Protein AF-A0A7S0Q8I4-F1 (afdb_monomer)

Foldseek 3Di:
DDADDPDPVRQDDDDDDDDPPDPLVVCPPLPPDDDDPLQVQQQVCQLVLHDGDPPRPHHHSVSCNVNRPVVSVVVVVVVVVVVVVVVVVVVCVVVVHDDDDDD

InterPro domains:
  IPR017850 Alkaline-phosphatase-like, core domain superfamily [G3DSA:3.40.720.10] (1-77)
  IPR017850 Alkaline-phosphatase-like, core domain superfamily [SSF53649] (9-66)

Sequence (103 aa):
GSAGGSERDAVRVPLIAYRPGSNLGAVRNAMQQTLHAVDVPPTVSALLGLPVPRASEGTFIEPLLPLANQALLTLHYRDLYIQQQRLTKAVAAALGLKLFPAE

Organism: NCBI:txid221442

Solvent-accessible surface area (backbone atoms only — not comparable to full-atom values): 6720 Å² total; per-residue (Å²): 139,85,85,83,56,85,48,70,85,65,66,68,73,92,85,87,86,88,58,93,94,60,68,67,85,73,55,80,77,64,75,82,64,90,81,57,82,56,20,48,62,38,33,52,20,53,44,71,62,44,82,62,62,88,87,55,84,40,54,67,52,66,80,54,53,82,72,19,49,68,82,41,48,59,52,51,56,48,50,51,51,52,50,51,54,50,50,51,50,52,51,27,59,75,68,73,49,84,82,74,84,82,131

Nearest PDB structures (foldseek):
  7eqi-assembly2_D  TM=3.270E-01  e=2.495E+00  Streptomyces antibioticus

pLDDT: mean 77.02, std 11.62, range [39.25, 91.88]

Radius of gyration: 18.64 Å; Cα contacts (8 Å, |Δi|>4): 71; chains: 1; bounding box: 36×30×54 Å

Structure (mmCIF, N/CA/C/O backbone):
data_AF-A0A7S0Q8I4-F1
#
_entry.id   AF-A0A7S0Q8I4-F1
#
loop_
_atom_site.group_PDB
_atom_site.id
_atom_site.type_symbol
_atom_site.label_atom_id
_atom_site.label_alt_id
_atom_site.label_comp_id
_atom_site.label_asym_id
_atom_site.label_entity_id
_atom_site.label_seq_id
_atom_site.pdbx_PDB_ins_code
_atom_site.Cartn_x
_atom_site.Cartn_y
_atom_site.Cartn_z
_atom_site.occupancy
_atom_site.B_iso_or_equiv
_atom_site.auth_seq_id
_atom_site.auth_comp_id
_atom_site.auth_asym_id
_atom_site.auth_atom_id
_atom_site.pdbx_PDB_model_num
ATOM 1 N N . GLY A 1 1 ? 18.550 -10.486 -25.230 1.00 60.88 1 GLY A N 1
ATOM 2 C CA . GLY A 1 1 ? 18.089 -9.243 -24.589 1.00 60.88 1 GLY A CA 1
ATOM 3 C C . GLY A 1 1 ? 18.632 -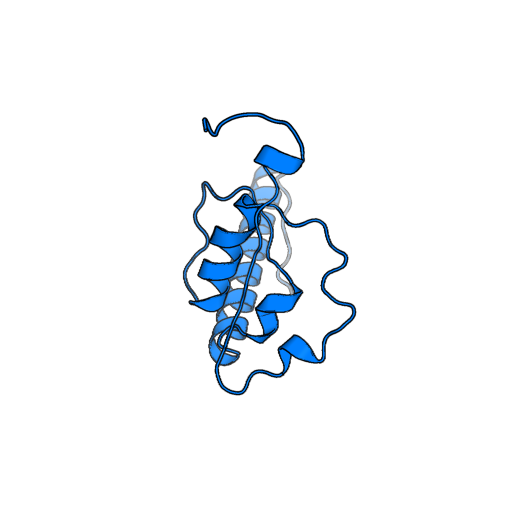9.214 -23.183 1.00 60.88 1 GLY A C 1
ATOM 4 O O . GLY A 1 1 ? 18.504 -10.220 -22.498 1.00 60.88 1 GLY A O 1
ATOM 5 N N . SER A 1 2 ? 19.293 -8.129 -22.795 1.00 77.62 2 SER A N 1
ATOM 6 C CA . SER A 1 2 ? 19.799 -7.912 -21.436 1.00 77.62 2 SER A CA 1
ATOM 7 C C . SER A 1 2 ? 18.885 -6.936 -20.696 1.00 77.62 2 SER A C 1
ATOM 9 O O . SER A 1 2 ? 18.417 -5.970 -21.293 1.00 77.62 2 SER A O 1
ATOM 11 N N . ALA A 1 3 ? 18.646 -7.184 -19.410 1.00 76.94 3 ALA A N 1
ATOM 12 C CA . ALA A 1 3 ? 18.010 -6.236 -18.494 1.00 76.94 3 ALA A CA 1
ATOM 13 C C . ALA A 1 3 ? 19.083 -5.543 -17.632 1.00 76.94 3 ALA A C 1
ATOM 15 O O . ALA A 1 3 ? 20.199 -6.053 -17.527 1.00 76.94 3 ALA A O 1
ATOM 16 N N . GLY A 1 4 ? 18.751 -4.401 -17.019 1.00 80.00 4 GLY A N 1
ATOM 17 C CA . GLY A 1 4 ? 19.660 -3.639 -16.142 1.00 80.00 4 GLY A CA 1
ATOM 18 C C . GLY A 1 4 ? 20.023 -2.236 -16.639 1.00 80.00 4 GLY A C 1
ATOM 19 O O . GLY A 1 4 ? 20.770 -1.530 -15.969 1.00 80.00 4 GLY A O 1
ATOM 20 N N . GLY A 1 5 ? 19.494 -1.832 -17.794 1.00 82.56 5 GLY A N 1
ATOM 21 C CA . GLY A 1 5 ? 19.567 -0.453 -18.268 1.00 82.56 5 GLY A CA 1
ATOM 22 C C . GLY A 1 5 ? 18.728 0.498 -17.409 1.00 82.56 5 GLY A C 1
ATOM 23 O O . GLY A 1 5 ? 17.735 0.089 -16.803 1.00 82.56 5 GLY A O 1
ATOM 24 N N . SER A 1 6 ? 19.137 1.765 -17.336 1.00 83.00 6 SER A N 1
ATOM 25 C CA . SER A 1 6 ? 18.414 2.832 -16.625 1.00 83.00 6 SER A CA 1
ATOM 26 C C . SER A 1 6 ? 17.465 3.613 -17.539 1.00 83.00 6 SER A C 1
ATOM 28 O O . SER A 1 6 ? 16.788 4.546 -17.095 1.00 83.00 6 SER A O 1
ATOM 30 N N . GLU A 1 7 ? 17.405 3.244 -18.820 1.00 86.75 7 GLU A N 1
ATOM 31 C CA . GLU A 1 7 ? 16.507 3.835 -19.797 1.00 86.75 7 GLU A CA 1
ATOM 32 C C . GLU A 1 7 ? 15.046 3.634 -19.378 1.00 86.75 7 GLU A C 1
ATOM 34 O O . GLU A 1 7 ? 14.668 2.617 -18.795 1.00 86.75 7 GLU A O 1
ATOM 39 N N . ARG A 1 8 ? 14.186 4.606 -19.706 1.00 76.88 8 ARG A N 1
ATOM 40 C CA . ARG A 1 8 ? 12.770 4.589 -19.296 1.00 76.88 8 ARG A CA 1
ATOM 41 C C . ARG A 1 8 ? 12.053 3.301 -19.699 1.00 76.88 8 ARG A C 1
ATOM 43 O O . ARG A 1 8 ? 11.256 2.787 -18.919 1.00 76.88 8 ARG A O 1
ATOM 50 N N . ASP A 1 9 ? 12.371 2.774 -20.875 1.00 80.31 9 ASP A N 1
ATOM 51 C CA . ASP A 1 9 ? 11.758 1.554 -21.402 1.00 80.31 9 ASP A CA 1
ATOM 52 C C . ASP A 1 9 ? 12.285 0.284 -20.717 1.00 80.31 9 ASP A C 1
ATOM 54 O O . ASP A 1 9 ? 11.609 -0.740 -20.718 1.00 80.31 9 ASP A O 1
ATOM 58 N N . ALA A 1 10 ? 13.465 0.351 -20.092 1.00 82.31 10 ALA A N 1
ATOM 59 C CA . ALA A 1 10 ? 14.067 -0.759 -19.360 1.00 82.31 10 ALA A CA 1
ATOM 60 C C . ALA A 1 10 ? 13.571 -0.858 -17.905 1.00 82.31 10 ALA A C 1
ATOM 62 O O . ALA A 1 10 ? 13.583 -1.947 -17.331 1.00 82.31 10 ALA A O 1
ATOM 63 N N . VAL A 1 11 ? 13.125 0.257 -17.309 1.00 86.75 11 VAL A N 1
ATOM 64 C CA . VAL A 1 11 ? 12.747 0.332 -15.881 1.00 86.75 11 VAL A CA 1
ATOM 65 C C . VAL A 1 11 ? 11.227 0.363 -15.670 1.00 86.75 11 VAL A C 1
ATOM 67 O O . VAL A 1 11 ? 10.737 0.010 -14.594 1.00 86.75 11 VAL A O 1
ATOM 70 N N . ARG A 1 12 ? 10.444 0.776 -16.676 1.00 87.69 12 ARG A N 1
ATOM 71 C CA . ARG A 1 12 ? 8.988 0.897 -16.537 1.00 87.69 12 ARG A CA 1
ATOM 72 C C . ARG A 1 12 ? 8.311 -0.470 -16.603 1.00 87.69 12 ARG A C 1
ATOM 74 O O . ARG A 1 12 ? 8.269 -1.109 -17.648 1.00 87.69 12 ARG A O 1
ATOM 81 N N . VAL A 1 13 ? 7.704 -0.869 -15.491 1.00 86.44 13 VAL A N 1
ATOM 82 C CA . VAL A 1 13 ? 6.969 -2.132 -15.360 1.00 86.44 13 VAL A CA 1
ATOM 83 C C . VAL A 1 13 ? 5.495 -1.882 -15.028 1.00 86.44 13 VAL A C 1
ATOM 85 O O . VAL A 1 13 ? 5.178 -0.900 -14.351 1.00 86.44 13 VAL A O 1
ATOM 88 N N . PRO A 1 14 ? 4.569 -2.734 -15.502 1.00 87.81 14 PRO A N 1
ATOM 89 C CA . PRO A 1 14 ? 3.163 -2.622 -15.141 1.00 87.81 14 PRO A CA 1
ATOM 90 C C . PRO A 1 14 ? 2.929 -3.076 -13.694 1.00 87.81 14 PRO A C 1
ATOM 92 O O . PRO A 1 14 ? 3.460 -4.097 -13.260 1.00 87.81 14 PRO A O 1
ATOM 95 N N . LEU A 1 15 ? 2.069 -2.354 -12.973 1.00 86.19 15 LEU A N 1
ATOM 96 C CA . LEU A 1 15 ? 1.528 -2.775 -11.681 1.0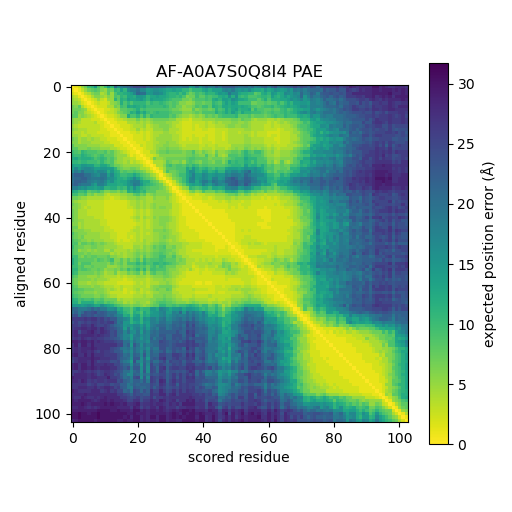0 86.19 15 LEU A CA 1
ATOM 97 C C . LEU A 1 15 ? 0.042 -3.097 -11.845 1.00 86.19 15 LEU A C 1
ATOM 99 O O . LEU A 1 15 ? -0.737 -2.245 -12.270 1.00 86.19 15 LEU A O 1
ATOM 103 N N . ILE A 1 16 ? -0.349 -4.320 -11.490 1.00 87.19 16 ILE A N 1
ATOM 104 C CA . ILE A 1 16 ? -1.734 -4.792 -11.570 1.00 87.19 16 ILE A CA 1
ATOM 105 C C . ILE A 1 16 ? -2.175 -5.210 -10.170 1.00 87.19 16 ILE A C 1
ATOM 107 O O . ILE A 1 16 ? -1.528 -6.038 -9.534 1.00 87.19 16 ILE A O 1
ATOM 111 N N . ALA A 1 17 ? -3.293 -4.656 -9.705 1.00 83.75 17 ALA A N 1
ATOM 112 C CA . ALA A 1 17 ? -3.916 -5.019 -8.438 1.00 83.75 17 ALA A CA 1
ATOM 113 C C . ALA A 1 17 ? -5.339 -5.529 -8.680 1.00 83.75 17 ALA A C 1
ATOM 115 O O . ALA A 1 17 ? -6.102 -4.938 -9.444 1.00 83.75 17 ALA A O 1
ATOM 116 N N . TYR A 1 18 ? -5.702 -6.624 -8.013 1.00 83.94 18 TYR A N 1
ATOM 117 C CA . TYR A 1 18 ? -7.003 -7.265 -8.162 1.00 83.94 18 TYR A CA 1
ATOM 118 C C . TYR A 1 18 ? -7.515 -7.780 -6.819 1.00 83.94 18 TYR A C 1
ATOM 120 O O . TYR A 1 18 ? -6.771 -8.367 -6.035 1.00 83.94 18 TYR A O 1
ATOM 128 N N . ARG A 1 19 ? -8.814 -7.591 -6.578 1.00 79.19 19 ARG A N 1
ATOM 129 C CA . ARG A 1 19 ? -9.549 -8.192 -5.465 1.00 79.19 19 ARG A CA 1
ATOM 130 C C . ARG A 1 19 ? -10.947 -8.580 -5.961 1.00 79.19 19 ARG A C 1
ATOM 132 O O . ARG A 1 19 ? -11.627 -7.714 -6.517 1.00 79.19 19 ARG A O 1
ATOM 139 N N . PRO A 1 20 ? -11.407 -9.824 -5.741 1.00 78.75 20 PRO A N 1
ATOM 140 C CA . PRO A 1 20 ? -12.768 -10.225 -6.087 1.00 78.75 20 PRO A CA 1
ATOM 141 C C . PRO A 1 20 ? -13.813 -9.298 -5.451 1.00 78.75 20 PRO A C 1
ATOM 143 O O . PRO A 1 20 ? -13.719 -8.975 -4.267 1.00 78.75 20 PRO A O 1
ATOM 146 N N . GLY A 1 21 ? -14.787 -8.849 -6.246 1.00 75.50 21 GLY A N 1
ATOM 147 C CA . GLY A 1 21 ? -15.848 -7.939 -5.794 1.00 75.50 21 GLY A CA 1
ATOM 148 C C . GLY A 1 21 ? -15.405 -6.492 -5.539 1.00 75.50 21 GLY A C 1
ATOM 149 O O . GLY A 1 21 ? -16.198 -5.695 -5.046 1.00 75.50 21 GLY A O 1
ATOM 150 N N . SER A 1 22 ? -14.159 -6.130 -5.856 1.00 72.88 22 SER A N 1
ATOM 151 C CA . SER A 1 22 ? -13.694 -4.747 -5.753 1.00 72.88 22 SER A CA 1
ATOM 152 C C . SER A 1 22 ? -14.099 -3.911 -6.967 1.00 72.88 22 SER A C 1
ATOM 154 O O . SER A 1 22 ? -14.037 -4.380 -8.101 1.00 72.88 22 SER A O 1
ATOM 156 N N . ASN A 1 23 ? -14.439 -2.640 -6.728 1.00 70.19 23 ASN A N 1
ATOM 157 C CA . ASN A 1 23 ? -14.771 -1.665 -7.768 1.00 70.19 23 ASN A CA 1
ATOM 158 C C . ASN A 1 23 ? -13.606 -0.706 -8.097 1.00 70.19 23 ASN A C 1
ATOM 160 O O . ASN A 1 23 ? -13.822 0.438 -8.491 1.00 70.19 23 ASN A O 1
ATOM 164 N N . LEU A 1 24 ? -12.354 -1.151 -7.926 1.00 71.38 24 LEU A N 1
ATOM 165 C CA . LEU A 1 24 ? -11.167 -0.330 -8.216 1.00 71.38 24 LEU A CA 1
ATOM 166 C C . LEU A 1 24 ? -11.134 0.210 -9.652 1.00 71.38 24 LEU A C 1
ATOM 168 O O . LEU A 1 24 ? -10.687 1.331 -9.870 1.00 71.38 24 LEU A O 1
ATOM 172 N N . GLY A 1 25 ? -11.640 -0.558 -10.622 1.00 65.75 25 GLY A N 1
ATOM 173 C CA . GLY A 1 25 ? -11.689 -0.146 -12.029 1.00 65.75 25 GLY A CA 1
ATOM 174 C C . GLY A 1 25 ? -12.590 1.066 -12.301 1.00 65.75 25 GLY A C 1
ATOM 175 O O . GLY A 1 25 ? -12.421 1.729 -13.324 1.00 65.75 25 GLY A O 1
ATOM 176 N N . ALA A 1 26 ? -13.516 1.396 -11.392 1.00 64.12 26 ALA A N 1
ATOM 177 C CA . ALA A 1 26 ? -14.332 2.606 -11.490 1.00 64.12 26 ALA A CA 1
ATOM 178 C C . ALA A 1 26 ? -13.581 3.872 -11.044 1.00 64.12 26 ALA A C 1
ATOM 180 O O . ALA A 1 26 ? -13.990 4.984 -11.385 1.00 64.12 26 ALA A O 1
ATOM 181 N N . VAL A 1 27 ? -12.465 3.732 -10.321 1.00 62.62 27 VAL A N 1
ATOM 182 C CA . VAL A 1 27 ? -11.659 4.859 -9.841 1.00 62.62 27 VAL A CA 1
ATOM 183 C C . VAL A 1 27 ? -10.716 5.325 -10.958 1.00 62.62 27 VAL A C 1
ATOM 185 O O . VAL A 1 27 ? -9.509 5.103 -10.931 1.00 62.62 27 VAL A O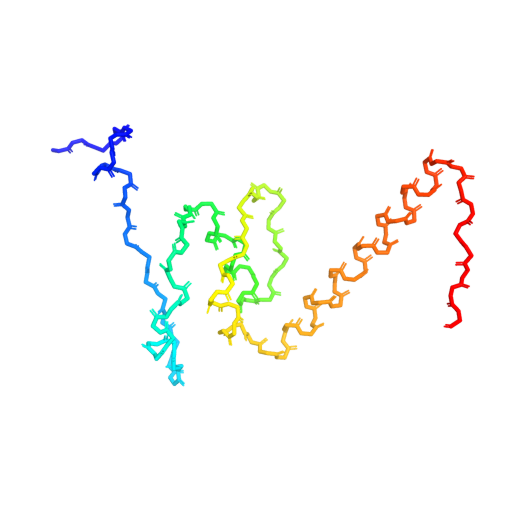 1
ATOM 188 N N . ARG A 1 28 ? -11.276 5.981 -11.981 1.00 53.78 28 ARG A N 1
ATOM 189 C CA . ARG A 1 28 ? -10.545 6.387 -13.201 1.00 53.78 28 ARG A CA 1
ATOM 190 C C . ARG A 1 28 ? -9.487 7.481 -12.974 1.00 53.78 28 ARG A C 1
ATOM 192 O O . ARG A 1 28 ? -8.638 7.675 -13.835 1.00 53.78 28 ARG A O 1
ATOM 199 N N . ASN A 1 29 ? -9.510 8.160 -11.823 1.00 52.47 29 ASN A N 1
ATOM 200 C CA . ASN A 1 29 ? -8.669 9.333 -11.537 1.00 52.47 29 ASN A CA 1
ATOM 201 C C . ASN A 1 29 ? -7.542 9.088 -10.519 1.00 52.47 29 ASN A C 1
ATOM 203 O O . ASN A 1 29 ? -6.721 9.974 -10.311 1.00 52.47 29 ASN A O 1
ATOM 207 N N . ALA A 1 30 ? -7.470 7.917 -9.880 1.00 53.75 30 ALA A N 1
ATOM 208 C CA . ALA A 1 30 ? -6.524 7.699 -8.780 1.00 53.75 30 ALA A CA 1
ATOM 209 C C . ALA A 1 30 ? -5.098 7.324 -9.230 1.00 53.75 30 ALA A C 1
ATOM 211 O O . ALA A 1 30 ? -4.183 7.299 -8.417 1.00 53.75 30 ALA A O 1
ATOM 212 N N . MET A 1 31 ? -4.883 7.045 -10.518 1.00 58.62 31 MET A N 1
ATOM 213 C CA . MET A 1 31 ? -3.639 6.441 -11.017 1.00 58.62 31 MET A CA 1
ATOM 214 C C . MET A 1 31 ? -2.759 7.400 -11.838 1.00 58.62 31 MET A C 1
ATOM 216 O O . MET A 1 31 ? -1.943 6.960 -12.642 1.00 58.62 31 MET A O 1
ATOM 220 N N . GLN A 1 32 ? -2.918 8.716 -11.654 1.00 61.69 32 GLN A N 1
ATOM 221 C CA . GLN A 1 32 ? -2.016 9.725 -12.237 1.00 61.69 32 GLN A CA 1
ATOM 222 C C . GLN A 1 32 ? -0.711 9.908 -11.442 1.00 61.69 32 GLN A C 1
ATOM 224 O O . GLN A 1 32 ? 0.154 10.679 -11.850 1.00 61.69 32 GLN A O 1
ATOM 229 N N . GLN A 1 33 ? -0.553 9.209 -10.317 1.00 68.25 33 GLN A N 1
ATOM 230 C CA . GLN A 1 33 ? 0.665 9.252 -9.516 1.00 68.25 33 GLN A CA 1
ATOM 231 C C . GLN A 1 33 ? 1.760 8.383 -10.142 1.00 68.25 33 GLN A C 1
ATOM 233 O O . GLN A 1 33 ? 1.523 7.246 -10.554 1.00 68.25 33 GLN A O 1
ATOM 238 N N . THR A 1 34 ? 2.977 8.920 -10.194 1.00 81.44 34 THR A N 1
ATOM 239 C CA . THR A 1 34 ? 4.173 8.131 -10.493 1.00 81.44 34 THR A CA 1
ATOM 240 C C . THR A 1 34 ? 4.398 7.161 -9.340 1.00 81.44 34 THR A C 1
ATOM 242 O O . THR A 1 34 ? 4.609 7.594 -8.213 1.00 81.44 34 THR A O 1
ATOM 245 N N . LEU A 1 35 ? 4.331 5.861 -9.625 1.00 86.88 35 LEU A N 1
ATOM 246 C CA . LEU A 1 35 ? 4.566 4.803 -8.646 1.00 86.88 35 LEU A CA 1
ATOM 247 C C . LEU A 1 35 ? 5.977 4.248 -8.805 1.00 86.88 35 LEU A C 1
ATOM 249 O O . LEU A 1 35 ? 6.450 4.046 -9.930 1.00 86.88 35 LEU A O 1
ATOM 253 N N . HIS A 1 36 ? 6.616 3.941 -7.684 1.00 90.44 36 HIS A N 1
ATOM 254 C CA . HIS A 1 36 ? 7.907 3.277 -7.651 1.00 90.44 36 HIS A CA 1
ATOM 255 C C . HIS A 1 36 ? 7.760 1.844 -7.137 1.00 90.44 36 HIS A C 1
ATOM 257 O O . 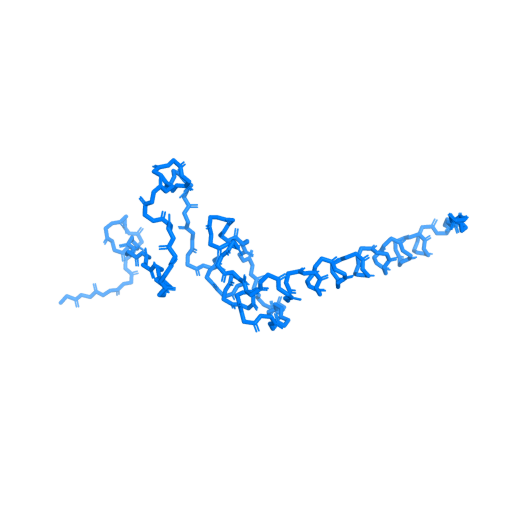HIS A 1 36 ? 6.892 1.520 -6.332 1.00 90.44 36 HIS A O 1
ATOM 263 N N . ALA A 1 37 ? 8.649 0.952 -7.579 1.00 90.06 37 ALA A N 1
ATOM 264 C CA . ALA A 1 37 ? 8.635 -0.442 -7.127 1.00 90.06 37 ALA A CA 1
ATOM 265 C C . ALA A 1 37 ? 8.817 -0.570 -5.599 1.00 90.06 37 ALA A C 1
ATOM 267 O O . ALA A 1 37 ? 8.304 -1.509 -4.992 1.00 90.06 37 ALA A O 1
ATOM 268 N N . VAL A 1 38 ? 9.494 0.399 -4.972 1.00 91.88 38 VAL A N 1
ATOM 269 C CA . VAL A 1 38 ? 9.696 0.464 -3.515 1.00 91.88 38 VAL A CA 1
ATOM 270 C C . VAL A 1 38 ? 8.411 0.743 -2.729 1.00 91.88 38 VAL A C 1
ATOM 272 O O . VAL A 1 38 ? 8.380 0.480 -1.531 1.00 91.88 38 VAL A O 1
ATOM 275 N N . ASP A 1 39 ? 7.345 1.212 -3.385 1.00 90.56 39 ASP A N 1
ATOM 276 C CA . ASP A 1 39 ? 6.039 1.487 -2.766 1.00 90.56 39 ASP A CA 1
ATOM 277 C C . ASP A 1 39 ? 5.191 0.209 -2.604 1.00 90.56 39 ASP A C 1
ATOM 279 O O . ASP A 1 39 ? 4.205 0.169 -1.861 1.00 90.56 39 ASP A O 1
ATOM 283 N N . VAL A 1 40 ? 5.576 -0.886 -3.272 1.00 90.88 40 VAL A N 1
ATOM 284 C CA . VAL A 1 40 ? 4.837 -2.157 -3.233 1.00 90.88 40 VAL A CA 1
ATOM 285 C C . VAL A 1 40 ? 4.951 -2.862 -1.874 1.00 90.88 40 VAL A C 1
ATOM 287 O O . VAL A 1 40 ? 3.903 -3.195 -1.317 1.00 90.88 40 VAL A O 1
ATOM 290 N N . PRO A 1 41 ? 6.148 -3.079 -1.284 1.00 90.94 41 PRO A N 1
ATOM 291 C CA . PRO A 1 41 ? 6.275 -3.726 0.023 1.00 90.94 41 PRO A CA 1
ATOM 292 C C . PRO A 1 41 ? 5.433 -3.097 1.147 1.00 90.94 41 PRO A C 1
ATOM 294 O O . PRO A 1 41 ? 4.694 -3.843 1.793 1.00 90.94 41 PRO A O 1
ATOM 297 N N . PRO A 1 42 ? 5.462 -1.768 1.386 1.00 90.25 42 PRO A N 1
ATOM 298 C CA . PRO A 1 42 ? 4.672 -1.173 2.458 1.00 90.25 42 PRO A CA 1
ATOM 299 C C . PRO A 1 42 ? 3.173 -1.303 2.166 1.00 90.25 42 PRO A C 1
ATOM 301 O O . PRO A 1 42 ? 2.403 -1.653 3.060 1.00 90.25 42 PRO A O 1
ATOM 304 N N . THR A 1 43 ? 2.755 -1.131 0.908 1.00 89.06 43 THR A N 1
ATOM 305 C CA . THR A 1 43 ? 1.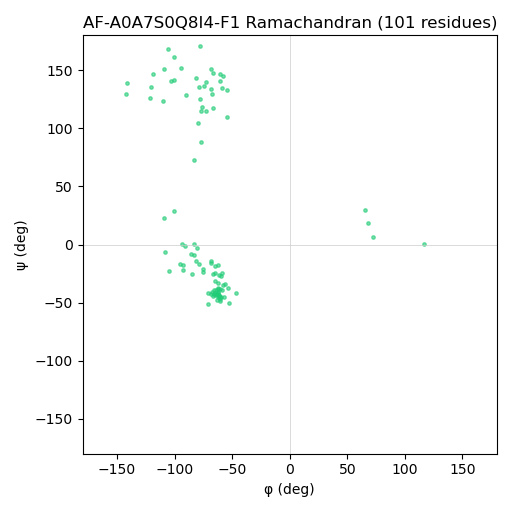355 -1.311 0.494 1.00 89.06 43 THR A CA 1
ATOM 306 C C . THR A 1 43 ? 0.864 -2.732 0.748 1.00 89.06 43 THR A C 1
ATOM 308 O O . THR A 1 43 ? -0.202 -2.917 1.328 1.00 89.06 43 THR A O 1
ATOM 311 N N . VAL A 1 44 ? 1.640 -3.750 0.372 1.00 89.44 44 VAL A N 1
ATOM 312 C CA . VAL A 1 44 ? 1.273 -5.156 0.602 1.00 89.44 44 VAL A CA 1
ATOM 313 C C . VAL A 1 44 ? 1.216 -5.470 2.096 1.00 89.44 44 VAL A C 1
ATOM 315 O O . VAL A 1 44 ? 0.266 -6.115 2.540 1.00 89.44 44 VAL A O 1
ATOM 318 N N . SER A 1 45 ? 2.165 -4.967 2.888 1.00 88.50 45 SER A N 1
ATOM 319 C CA . SER A 1 45 ? 2.112 -5.089 4.348 1.00 88.50 45 SER A CA 1
ATOM 320 C C . SER A 1 45 ? 0.825 -4.494 4.920 1.00 88.50 45 SER A C 1
ATOM 322 O O . SER A 1 45 ? 0.159 -5.157 5.712 1.00 88.50 45 SER A O 1
ATOM 324 N N . ALA A 1 46 ? 0.416 -3.306 4.464 1.00 85.25 46 ALA A N 1
ATOM 325 C CA . ALA A 1 46 ? -0.843 -2.692 4.884 1.00 85.25 46 ALA A CA 1
ATOM 326 C C . ALA A 1 46 ? -2.073 -3.517 4.467 1.00 85.25 46 ALA A C 1
ATOM 328 O O . ALA A 1 46 ? -2.972 -3.727 5.282 1.00 85.25 46 ALA A O 1
ATOM 329 N N . LEU A 1 47 ? -2.103 -4.042 3.236 1.00 85.69 47 LEU A N 1
ATOM 330 C CA . LEU A 1 47 ? -3.199 -4.892 2.750 1.00 85.69 47 LEU A CA 1
ATOM 331 C C . LEU A 1 47 ? -3.361 -6.172 3.581 1.00 85.69 47 LEU A C 1
ATOM 333 O O . LEU A 1 47 ? -4.487 -6.607 3.831 1.00 85.69 47 LEU A O 1
ATOM 337 N N . LEU A 1 48 ? -2.241 -6.757 4.009 1.00 85.88 48 LEU A N 1
ATOM 338 C CA . LEU A 1 48 ? -2.195 -7.977 4.815 1.00 85.88 48 LEU A CA 1
ATOM 339 C C . LEU A 1 48 ? -2.334 -7.718 6.325 1.00 85.88 48 LEU A C 1
ATOM 341 O O . LEU A 1 48 ? -2.456 -8.673 7.089 1.00 85.88 48 LEU A O 1
ATOM 345 N N . GLY A 1 49 ? -2.309 -6.456 6.766 1.00 80.94 49 GLY A N 1
ATOM 346 C CA . GLY A 1 49 ? -2.273 -6.093 8.187 1.00 80.94 49 GLY A CA 1
ATOM 347 C C . GLY A 1 49 ? -0.990 -6.533 8.899 1.00 80.94 49 GLY A C 1
ATOM 348 O O . GLY A 1 49 ? -1.013 -6.828 10.092 1.00 80.94 49 GLY A O 1
ATOM 349 N N . LEU A 1 50 ? 0.122 -6.612 8.169 1.00 84.44 50 LEU A N 1
ATOM 350 C CA . LEU A 1 50 ? 1.446 -6.916 8.702 1.00 84.44 50 LEU A CA 1
ATOM 351 C C . LEU A 1 50 ? 2.208 -5.617 9.007 1.00 84.44 50 LEU A C 1
ATOM 353 O O . LEU A 1 50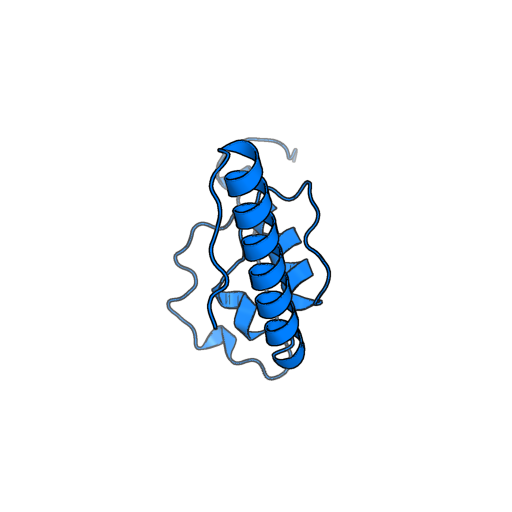 ? 2.001 -4.606 8.331 1.00 84.44 50 LEU A O 1
ATOM 357 N N . PRO A 1 51 ? 3.134 -5.625 9.981 1.00 83.44 51 PRO A N 1
ATOM 358 C CA . PRO A 1 51 ? 4.017 -4.487 10.193 1.00 83.44 51 PRO A CA 1
ATOM 359 C C . PRO A 1 51 ? 4.860 -4.217 8.939 1.00 83.44 51 PRO A C 1
ATOM 361 O O . PRO A 1 51 ? 5.342 -5.139 8.275 1.00 83.44 51 PRO A O 1
ATOM 364 N N . VAL A 1 52 ? 5.049 -2.935 8.625 1.00 86.19 52 VAL A N 1
ATOM 365 C CA . VAL A 1 52 ? 5.859 -2.503 7.481 1.00 86.19 52 VAL A CA 1
ATOM 366 C C . VAL A 1 52 ? 7.341 -2.828 7.740 1.00 86.19 52 VAL A C 1
ATOM 368 O O . VAL A 1 52 ? 7.843 -2.544 8.834 1.00 86.19 52 VAL A O 1
ATOM 371 N N . PRO A 1 53 ? 8.069 -3.410 6.767 1.00 83.56 53 PRO A N 1
ATOM 372 C CA . PRO A 1 53 ? 9.498 -3.669 6.898 1.00 83.56 53 PRO A CA 1
ATOM 373 C C . PRO A 1 53 ? 10.280 -2.377 7.145 1.00 83.56 53 PRO A C 1
ATOM 375 O O . PRO A 1 53 ? 10.099 -1.393 6.439 1.00 83.56 53 PRO A O 1
ATOM 378 N N . ARG A 1 54 ? 11.217 -2.388 8.099 1.00 83.94 54 ARG A N 1
ATOM 379 C CA . ARG A 1 54 ? 12.031 -1.198 8.427 1.00 83.94 54 ARG A CA 1
ATOM 380 C C . ARG A 1 54 ? 12.957 -0.746 7.296 1.00 83.94 54 ARG A C 1
ATOM 382 O O . ARG A 1 54 ? 13.344 0.410 7.269 1.00 83.94 54 ARG A O 1
ATOM 389 N N . ALA A 1 55 ? 13.323 -1.662 6.402 1.00 87.12 55 ALA A N 1
ATOM 390 C CA . ALA A 1 55 ? 14.124 -1.375 5.214 1.00 87.12 55 ALA A CA 1
ATOM 391 C C . ALA A 1 55 ? 13.279 -0.840 4.041 1.00 87.12 55 ALA A C 1
ATOM 393 O O . ALA A 1 55 ? 13.809 -0.614 2.960 1.00 87.12 55 ALA A O 1
ATOM 394 N N . SER A 1 56 ? 11.962 -0.699 4.222 1.00 87.00 56 SER A N 1
ATOM 395 C CA . SER A 1 56 ? 11.086 -0.129 3.207 1.00 87.00 56 SER A CA 1
ATOM 396 C C . SER A 1 56 ? 11.249 1.386 3.172 1.00 87.00 56 SER A C 1
ATOM 398 O O . SER A 1 56 ? 10.931 2.060 4.147 1.00 87.00 56 SER A O 1
ATOM 400 N N . GLU A 1 57 ? 11.692 1.910 2.034 1.00 88.12 57 GLU A N 1
ATOM 401 C CA . GLU A 1 57 ? 11.822 3.354 1.794 1.00 88.12 57 GLU A CA 1
ATOM 402 C C . GLU A 1 57 ? 10.600 3.952 1.080 1.00 88.12 57 GLU A C 1
ATOM 404 O O . GLU A 1 57 ? 10.425 5.167 1.070 1.00 88.12 57 GLU A O 1
ATOM 409 N N . GLY A 1 58 ? 9.757 3.110 0.474 1.00 86.75 58 GLY A N 1
ATOM 410 C CA . GLY A 1 58 ? 8.594 3.564 -0.282 1.00 86.75 58 GLY A CA 1
ATOM 411 C C . GLY A 1 58 ? 7.410 3.985 0.581 1.00 86.75 58 GLY A C 1
ATOM 412 O O . GLY A 1 58 ? 7.354 3.757 1.793 1.00 86.75 58 GLY A O 1
ATOM 413 N N . THR A 1 59 ? 6.428 4.573 -0.088 1.00 87.56 59 THR A N 1
ATOM 414 C CA . THR A 1 59 ? 5.178 5.069 0.496 1.00 87.56 59 THR A CA 1
ATOM 415 C C . THR A 1 59 ? 4.004 4.152 0.155 1.00 87.56 59 THR A C 1
ATOM 417 O O . THR A 1 59 ? 4.119 3.237 -0.659 1.00 87.56 59 THR A O 1
ATOM 420 N N . PHE A 1 60 ? 2.860 4.343 0.813 1.00 87.12 60 PHE A N 1
ATOM 421 C CA . PHE A 1 60 ? 1.672 3.555 0.503 1.00 87.12 60 PHE A CA 1
ATOM 422 C C . PHE A 1 60 ? 1.043 4.011 -0.811 1.00 87.12 60 PHE A C 1
ATOM 424 O O . PHE A 1 60 ? 0.829 5.200 -1.033 1.00 87.12 60 PHE A O 1
ATOM 431 N N . ILE A 1 61 ? 0.646 3.048 -1.637 1.00 87.19 61 ILE A N 1
ATOM 432 C CA . ILE A 1 61 ? -0.161 3.300 -2.827 1.00 87.19 61 ILE A CA 1
ATOM 433 C C . ILE A 1 61 ? -1.596 3.534 -2.350 1.00 87.19 61 ILE A C 1
ATOM 435 O O . ILE A 1 61 ? -2.394 2.599 -2.237 1.00 87.19 61 ILE A O 1
ATOM 439 N N . GLU A 1 62 ? -1.910 4.793 -2.038 1.00 81.75 62 GLU A N 1
ATOM 440 C CA . GLU A 1 62 ? -3.201 5.229 -1.485 1.00 81.75 62 GLU A CA 1
ATOM 441 C C . GLU A 1 62 ? -4.423 4.656 -2.221 1.00 81.75 62 GLU A C 1
ATOM 443 O O . GLU A 1 62 ? -5.339 4.184 -1.543 1.00 81.75 62 GLU A O 1
ATOM 448 N N . PRO A 1 63 ? -4.447 4.582 -3.572 1.00 81.38 63 PRO A N 1
ATOM 449 C CA . PRO A 1 63 ? -5.579 4.005 -4.298 1.00 81.38 63 PRO A CA 1
ATOM 450 C C . PRO A 1 63 ? -5.881 2.545 -3.936 1.00 81.38 63 PRO A C 1
ATOM 452 O O . PRO A 1 63 ? -7.006 2.086 -4.125 1.00 81.38 63 PRO A O 1
ATOM 455 N N . LEU A 1 64 ? -4.889 1.803 -3.435 1.00 82.00 64 LEU A N 1
ATOM 456 C CA . LEU A 1 64 ? -5.026 0.397 -3.063 1.00 82.00 64 LEU A CA 1
ATOM 457 C C . LEU A 1 64 ? -5.399 0.206 -1.594 1.00 82.00 64 LEU A C 1
ATOM 459 O O . LEU A 1 64 ? -5.917 -0.852 -1.252 1.00 82.00 64 LEU A O 1
ATOM 463 N N . LEU A 1 65 ? -5.219 1.205 -0.728 1.00 79.25 65 LEU A N 1
ATOM 464 C CA . LEU A 1 65 ? -5.545 1.084 0.697 1.00 79.25 65 LEU A CA 1
ATOM 465 C C . LEU A 1 65 ? -7.013 0.717 0.984 1.00 79.25 65 LEU A C 1
ATOM 467 O O . LEU A 1 65 ? -7.233 -0.075 1.897 1.00 79.25 65 LEU A O 1
ATOM 471 N N . PRO A 1 66 ? -8.026 1.161 0.211 1.00 75.81 66 PRO A N 1
ATOM 472 C CA . PRO A 1 66 ? -9.404 0.695 0.390 1.00 75.81 66 PRO A CA 1
ATOM 473 C C . PRO A 1 66 ? -9.601 -0.810 0.150 1.00 75.81 66 PRO A C 1
ATOM 475 O O . PRO A 1 66 ? -10.626 -1.364 0.558 1.00 75.81 66 PRO A O 1
ATOM 478 N N . LEU A 1 67 ? -8.653 -1.483 -0.521 1.00 74.25 67 LEU A N 1
ATOM 479 C CA . LEU A 1 67 ? -8.645 -2.943 -0.628 1.00 74.25 67 LEU A CA 1
ATOM 480 C C . LEU A 1 67 ? -8.199 -3.629 0.659 1.00 74.25 67 LEU A C 1
ATOM 482 O O . LEU A 1 67 ? -8.509 -4.813 0.826 1.00 74.25 67 LEU A O 1
ATOM 486 N N . ALA A 1 68 ? -7.447 -2.933 1.516 1.00 70.00 68 ALA A N 1
ATOM 487 C CA . ALA A 1 68 ? -7.000 -3.486 2.780 1.00 70.00 68 ALA A CA 1
ATOM 488 C C . ALA A 1 68 ? -8.228 -3.910 3.578 1.00 70.00 68 ALA A C 1
ATOM 490 O O . ALA A 1 68 ? -9.292 -3.286 3.512 1.00 70.00 68 ALA A O 1
ATOM 491 N N . ASN A 1 69 ? -8.084 -5.000 4.323 1.00 63.66 69 ASN A N 1
ATOM 492 C CA . ASN A 1 69 ? -9.147 -5.494 5.176 1.00 63.66 69 ASN A CA 1
ATOM 493 C C . ASN A 1 69 ? -9.576 -4.348 6.112 1.00 63.66 69 ASN A C 1
ATOM 495 O O . ASN A 1 69 ? -8.798 -3.928 6.964 1.00 63.66 69 ASN A O 1
ATOM 499 N N . GLN A 1 70 ? -10.774 -3.783 5.922 1.00 62.50 70 GLN A N 1
ATOM 500 C CA . GLN A 1 70 ? -11.167 -2.533 6.594 1.00 62.50 70 GLN A CA 1
ATOM 501 C C . GLN A 1 70 ? -11.187 -2.681 8.122 1.00 62.50 70 GLN A C 1
ATOM 503 O O . GLN A 1 70 ? -10.926 -1.727 8.849 1.00 62.50 70 GLN A O 1
ATOM 508 N N . ALA A 1 71 ? -11.398 -3.909 8.603 1.00 59.69 71 ALA A N 1
ATOM 509 C CA . ALA A 1 71 ? -11.272 -4.275 10.009 1.00 59.69 71 ALA A CA 1
ATOM 510 C C . ALA A 1 71 ? -9.826 -4.201 10.548 1.00 59.69 71 ALA A C 1
ATOM 512 O O . ALA A 1 71 ? -9.640 -4.022 11.745 1.00 59.69 71 ALA A O 1
ATOM 513 N N . LEU A 1 72 ? -8.808 -4.336 9.690 1.00 55.44 72 LEU A N 1
ATOM 514 C CA . LEU A 1 72 ? -7.385 -4.201 10.032 1.00 55.44 72 LEU A CA 1
ATOM 515 C C . LEU A 1 72 ? -6.866 -2.769 9.819 1.00 55.44 72 LEU A C 1
ATOM 517 O O . LEU A 1 72 ? -5.892 -2.384 10.461 1.00 55.44 72 LEU A O 1
ATOM 521 N N . LEU A 1 73 ? -7.515 -1.949 8.981 1.00 56.47 73 LEU A N 1
ATOM 522 C CA . LEU A 1 73 ? -7.161 -0.529 8.829 1.00 56.47 73 LEU A CA 1
ATOM 523 C C . LEU A 1 73 ? -7.275 0.224 10.160 1.00 56.47 73 LEU A C 1
ATOM 525 O O . LEU A 1 73 ? -6.405 1.025 10.487 1.00 56.47 73 LEU A O 1
ATOM 529 N N . THR A 1 74 ? -8.291 -0.072 10.973 1.00 59.56 74 THR A N 1
ATOM 530 C CA . THR A 1 74 ? -8.420 0.498 12.324 1.00 59.56 74 THR A CA 1
ATOM 531 C C . THR A 1 74 ? -7.255 0.104 13.238 1.00 59.56 74 THR A C 1
ATOM 533 O O . THR A 1 74 ? -6.834 0.920 14.056 1.00 59.56 74 THR A O 1
ATOM 536 N N . LEU A 1 75 ? -6.682 -1.097 13.074 1.00 58.91 75 LEU A N 1
ATOM 537 C CA . LEU A 1 75 ? -5.469 -1.516 13.786 1.00 58.91 75 LEU A CA 1
ATOM 538 C C . LEU A 1 75 ? -4.235 -0.769 13.277 1.00 58.91 75 LEU A C 1
ATOM 540 O O . LEU A 1 75 ? -3.453 -0.289 14.089 1.00 58.91 75 LEU A O 1
ATOM 544 N N . HIS A 1 76 ? -4.097 -0.586 11.961 1.00 64.12 76 HIS A N 1
ATOM 545 C CA . HIS A 1 76 ? -3.007 0.204 11.388 1.00 64.12 76 HIS A CA 1
ATOM 546 C C . HIS A 1 76 ? -3.033 1.661 11.876 1.00 64.12 76 HIS A C 1
ATOM 548 O O . HIS A 1 76 ? -2.016 2.167 12.347 1.00 64.12 76 HIS A O 1
ATOM 554 N N . TYR A 1 77 ? -4.194 2.324 11.831 1.00 63.91 77 TYR A N 1
ATOM 555 C CA . TYR A 1 77 ? -4.342 3.691 12.342 1.00 63.91 77 TYR A CA 1
ATOM 556 C C . TYR A 1 77 ? -4.077 3.774 13.848 1.00 63.91 77 TYR A C 1
ATOM 558 O O . TYR A 1 77 ? -3.444 4.725 14.310 1.00 63.91 77 TYR A O 1
ATOM 566 N N . ARG A 1 78 ? -4.501 2.763 14.617 1.00 61.84 78 ARG A N 1
ATOM 567 C CA . ARG A 1 78 ? -4.177 2.652 16.044 1.00 61.84 78 ARG A CA 1
ATOM 568 C C . ARG A 1 78 ? -2.670 2.520 16.271 1.00 61.84 78 ARG A C 1
ATOM 570 O O . ARG A 1 78 ? -2.134 3.201 17.143 1.00 61.84 78 ARG A O 1
ATOM 577 N N . ASP A 1 79 ? -1.986 1.685 15.498 1.00 69.81 79 ASP A N 1
ATOM 578 C CA . ASP A 1 79 ? -0.545 1.467 15.628 1.00 69.81 79 ASP A CA 1
ATOM 579 C C . ASP A 1 79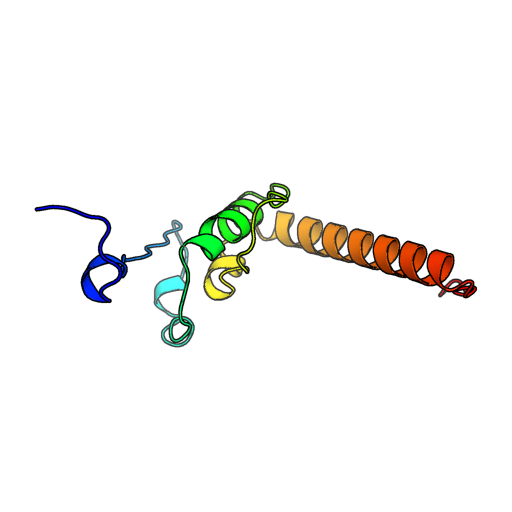 ? 0.253 2.709 15.226 1.00 69.81 79 ASP A C 1
ATOM 581 O O . ASP A 1 79 ? 1.186 3.089 15.936 1.00 69.81 79 ASP A O 1
ATOM 585 N N . LEU A 1 80 ? -0.149 3.390 14.150 1.00 81.00 80 LEU A N 1
ATOM 586 C CA . LEU A 1 80 ? 0.444 4.656 13.718 1.00 81.00 80 LEU A CA 1
ATOM 587 C C . LEU A 1 80 ? 0.266 5.731 14.799 1.00 81.00 80 LEU A C 1
ATOM 589 O O . LEU A 1 80 ? 1.234 6.393 15.169 1.00 81.00 80 LEU A O 1
ATOM 593 N N . TYR A 1 81 ? -0.928 5.839 15.387 1.00 70.62 81 TYR A N 1
ATOM 594 C CA . TYR A 1 81 ? -1.187 6.741 16.510 1.00 70.62 81 TYR A CA 1
ATOM 595 C C . TYR A 1 81 ? -0.294 6.430 17.723 1.00 70.62 81 TYR A C 1
ATOM 597 O O . TYR A 1 81 ? 0.328 7.331 18.290 1.00 70.62 81 TYR A O 1
ATOM 605 N N . ILE A 1 82 ? -0.144 5.152 18.093 1.00 71.25 82 ILE A N 1
ATOM 606 C CA . ILE A 1 82 ? 0.752 4.728 19.183 1.00 71.25 82 ILE A CA 1
ATOM 607 C C . ILE A 1 82 ? 2.213 5.070 18.860 1.00 71.25 82 ILE A C 1
ATOM 609 O O . ILE A 1 82 ? 2.950 5.527 19.738 1.00 71.25 82 ILE A O 1
ATOM 613 N N . GLN A 1 83 ? 2.652 4.861 17.619 1.00 82.12 83 GLN A N 1
ATOM 614 C CA . GLN A 1 83 ? 4.007 5.202 17.184 1.00 82.12 83 GLN A CA 1
ATOM 615 C C . GLN A 1 83 ? 4.249 6.711 17.228 1.00 82.12 83 GLN A C 1
ATOM 617 O O . GLN A 1 83 ? 5.278 7.137 17.753 1.00 82.12 83 GLN A O 1
ATOM 622 N N . GLN A 1 84 ? 3.289 7.518 16.774 1.00 80.62 84 GLN A N 1
ATOM 623 C CA . GLN A 1 84 ? 3.364 8.974 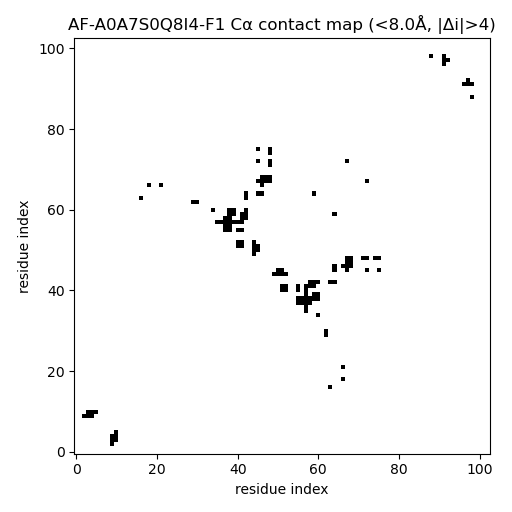16.840 1.00 80.62 84 GLN A CA 1
ATOM 624 C C . GLN A 1 84 ? 3.446 9.455 18.293 1.00 80.62 84 GLN A C 1
ATOM 626 O O . GLN A 1 84 ? 4.300 10.279 18.608 1.00 80.62 84 GLN A O 1
ATOM 631 N N . GLN A 1 85 ? 2.639 8.891 19.200 1.00 78.06 85 GLN A N 1
ATOM 632 C CA . GLN A 1 85 ? 2.715 9.186 20.636 1.00 78.06 85 GLN A CA 1
ATOM 633 C C . GLN A 1 85 ? 4.063 8.796 21.259 1.00 78.06 85 GLN A C 1
ATOM 635 O O . GLN A 1 85 ? 4.572 9.487 22.141 1.00 78.06 85 GLN A O 1
ATOM 640 N N . ARG A 1 86 ? 4.649 7.668 20.846 1.00 81.12 86 ARG A N 1
ATOM 641 C CA . ARG A 1 86 ? 5.973 7.245 21.330 1.00 81.12 86 ARG A CA 1
ATOM 642 C C . ARG A 1 86 ? 7.069 8.165 20.816 1.00 81.12 86 ARG A C 1
ATOM 644 O O . ARG A 1 86 ? 7.945 8.535 21.590 1.00 81.12 86 ARG A O 1
ATOM 651 N N . LEU A 1 87 ? 7.000 8.549 19.544 1.00 87.00 87 LEU A N 1
ATOM 652 C CA . LEU A 1 87 ? 7.947 9.468 18.931 1.00 87.00 87 LEU A CA 1
ATOM 653 C C . LEU A 1 87 ? 7.880 10.842 19.599 1.00 87.00 87 LEU A C 1
ATOM 655 O O . LEU A 1 87 ? 8.913 11.363 19.996 1.00 87.00 87 LEU A O 1
ATOM 659 N N . THR A 1 88 ? 6.685 11.403 19.793 1.00 83.94 88 THR A N 1
ATOM 660 C CA . THR A 1 88 ? 6.529 12.701 20.469 1.00 83.94 88 THR A CA 1
ATOM 661 C C . THR A 1 88 ? 7.026 12.652 21.906 1.00 83.94 88 THR A C 1
ATOM 663 O O . THR A 1 88 ? 7.733 13.565 22.323 1.00 83.94 88 THR A O 1
ATOM 666 N N . LYS A 1 89 ? 6.759 11.567 22.645 1.00 79.06 89 LYS A N 1
ATOM 667 C CA . LYS A 1 89 ? 7.343 11.350 23.980 1.00 79.06 89 LYS A CA 1
ATOM 668 C C . LYS A 1 89 ? 8.870 11.272 23.941 1.00 79.06 89 LYS A C 1
ATOM 670 O O . LYS A 1 89 ? 9.519 11.899 24.771 1.00 79.06 89 LYS A O 1
ATOM 675 N N . ALA A 1 90 ? 9.444 10.534 22.992 1.00 84.38 90 ALA A N 1
ATOM 676 C CA . ALA A 1 90 ? 10.893 10.396 22.851 1.00 84.38 90 ALA A CA 1
ATOM 677 C C . ALA A 1 90 ? 11.567 11.726 22.476 1.00 84.38 90 ALA A C 1
ATOM 679 O O . ALA A 1 90 ? 12.582 12.091 23.063 1.00 84.38 90 ALA A O 1
ATOM 680 N N . VAL A 1 91 ? 10.970 12.477 21.550 1.00 88.81 91 VAL A N 1
ATOM 681 C CA . VAL A 1 91 ? 11.446 13.799 21.125 1.00 88.81 91 VAL A CA 1
ATOM 682 C C . VAL A 1 91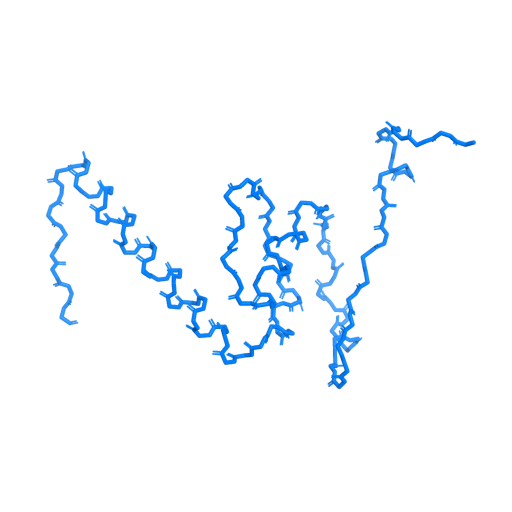 ? 11.322 14.812 22.263 1.00 88.81 91 VAL A C 1
ATOM 684 O O . VAL A 1 91 ? 12.270 15.541 22.532 1.00 88.81 91 VAL A O 1
ATOM 687 N N . ALA A 1 92 ? 10.202 14.831 22.989 1.00 84.06 92 ALA A N 1
ATOM 688 C CA . ALA A 1 92 ? 10.036 15.707 24.145 1.00 84.06 92 ALA A CA 1
ATOM 689 C C . ALA A 1 92 ? 11.018 15.377 25.275 1.00 84.06 92 ALA A C 1
ATOM 691 O O . ALA A 1 92 ? 11.585 16.292 25.866 1.00 84.06 92 ALA A O 1
ATOM 692 N N . ALA A 1 93 ? 11.280 14.090 25.528 1.00 82.44 93 ALA A N 1
ATOM 693 C CA . ALA A 1 93 ? 12.304 13.662 26.476 1.00 82.44 93 ALA A CA 1
ATOM 694 C C . ALA A 1 93 ? 13.708 14.115 26.043 1.00 82.44 93 ALA A C 1
ATOM 696 O O . ALA A 1 93 ? 14.457 14.632 26.868 1.00 82.44 93 ALA A O 1
ATOM 697 N N . ALA A 1 94 ? 14.045 13.989 24.755 1.00 83.56 94 ALA A N 1
ATOM 698 C CA . ALA A 1 94 ? 15.320 14.459 24.210 1.00 83.56 94 ALA A CA 1
ATOM 699 C C . ALA A 1 94 ? 15.480 15.989 24.291 1.00 83.56 94 ALA A C 1
ATOM 701 O O . ALA A 1 94 ? 16.589 16.483 24.468 1.00 83.56 94 ALA A O 1
ATOM 702 N N . LEU A 1 95 ? 14.376 16.735 24.195 1.00 86.31 95 LEU A N 1
ATOM 703 C CA . LEU A 1 95 ? 14.345 18.199 24.279 1.00 86.31 95 LEU A CA 1
ATOM 704 C C . LEU A 1 95 ? 14.135 18.735 25.710 1.00 86.31 95 LEU A C 1
ATOM 706 O O . LEU A 1 95 ? 14.103 19.948 25.902 1.00 86.31 95 LEU A O 1
ATOM 710 N N . GLY A 1 96 ? 13.970 17.867 26.717 1.00 84.44 96 GLY A N 1
ATOM 711 C CA . GLY A 1 96 ? 13.706 18.271 28.105 1.00 84.44 96 GLY A CA 1
ATOM 712 C C . GLY A 1 96 ? 12.329 18.915 28.339 1.00 84.44 96 GLY A C 1
ATOM 713 O O . GLY A 1 96 ? 12.126 19.593 29.346 1.00 84.44 96 GLY A O 1
ATOM 714 N N . LEU A 1 97 ? 11.374 18.719 27.426 1.00 74.88 97 LEU A N 1
ATOM 715 C CA . LEU A 1 97 ? 10.037 19.311 27.482 1.00 74.88 97 LEU A CA 1
ATOM 716 C C . LEU A 1 97 ? 9.062 18.388 28.231 1.00 74.88 97 LEU A C 1
ATOM 718 O O . LEU A 1 97 ? 8.913 17.212 27.896 1.00 74.88 97 LEU A O 1
ATOM 722 N N . LYS A 1 98 ? 8.339 18.921 29.225 1.00 71.25 98 LYS A N 1
ATOM 723 C CA . LYS A 1 98 ? 7.217 18.210 29.862 1.00 71.25 98 LYS A CA 1
ATOM 724 C C . LYS A 1 98 ? 5.976 18.321 28.974 1.00 71.25 98 LYS A C 1
ATOM 726 O O . LYS A 1 98 ? 5.332 19.364 28.943 1.00 71.25 98 LYS A O 1
ATOM 731 N N . LEU A 1 99 ? 5.633 17.244 28.268 1.00 62.12 99 LEU A N 1
ATOM 732 C CA . LEU A 1 99 ? 4.323 17.111 27.625 1.00 62.12 99 LEU A CA 1
ATOM 733 C C . LEU A 1 99 ? 3.271 16.853 28.714 1.00 62.12 99 LEU A C 1
ATOM 735 O O . LEU A 1 99 ? 3.333 15.836 29.405 1.00 62.12 99 LEU A O 1
ATOM 739 N N . PHE A 1 100 ? 2.340 17.790 28.896 1.00 62.94 100 PHE A N 1
ATOM 740 C CA . PHE A 1 100 ? 1.201 17.624 29.800 1.00 62.94 100 PHE A CA 1
ATOM 741 C C . PHE A 1 100 ? 0.259 16.520 29.285 1.00 62.94 100 PHE A C 1
ATOM 743 O O . PHE A 1 100 ? 0.146 16.344 28.068 1.00 62.94 100 PHE A O 1
ATOM 750 N N . PRO A 1 101 ? -0.411 15.763 30.173 1.00 53.91 101 PRO A N 1
ATOM 751 C CA . PRO A 1 101 ? -1.430 14.816 29.746 1.00 53.91 101 PRO A CA 1
ATOM 752 C C . PRO A 1 101 ? -2.627 15.588 29.174 1.00 53.91 101 PRO A C 1
ATOM 754 O O . PRO A 1 101 ? -3.112 16.526 29.802 1.00 53.91 101 PRO A O 1
ATOM 757 N N . ALA A 1 102 ? -3.074 15.209 27.976 1.00 53.53 102 ALA A N 1
ATOM 758 C CA . ALA A 1 102 ? -4.401 15.568 27.493 1.00 53.53 102 ALA A CA 1
ATOM 759 C C . ALA A 1 102 ? -5.410 14.640 28.187 1.00 53.53 102 ALA A C 1
ATOM 761 O O . ALA A 1 102 ? -5.212 13.421 28.161 1.00 53.53 102 ALA A O 1
ATOM 762 N N . GLU A 1 103 ? -6.402 15.236 28.854 1.00 39.25 103 GLU A N 1
ATOM 763 C CA . GLU A 1 103 ? -7.577 14.554 29.420 1.00 39.25 103 GLU A CA 1
ATOM 764 C C . GLU A 1 103 ? -8.402 13.836 28.343 1.00 39.25 103 GLU A C 1
ATOM 766 O O . GLU A 1 103 ? -8.492 14.363 27.207 1.00 39.25 103 GLU A O 1
#

Secondary structure (DSSP, 8-state):
------SHHHH--------TT--GGG-TTTT-SPP-GGGHHHHHHHHHTPPPPTT------GGGGGGS-HHHHHHHHHHHHHHHHHHHHHHHHHTT---PPP-

Mean predicted aligned error: 13.09 Å